Protein AF-A0A7C1SAD3-F1 (afdb_monomer_lite)

Secondary structure (DSSP, 8-state):
------GGG-GGGGGSPTT--SS-------HHHHHHHHHHHSTTSEEEEETTEEEE--

Radius of gyration: 20.71 Å; chains: 1; bounding box: 55×21×43 Å

Sequence (58 aa):
MTDHTTYQDKPWLAHYEKGVPENVIYEETCLPDFLEASAQKFPDKTALIFQGYTISYA

Structure (mmCIF, N/CA/C/O backbone):
data_AF-A0A7C1SAD3-F1
#
_entry.id   AF-A0A7C1SAD3-F1
#
loop_
_atom_site.group_PDB
_atom_site.id
_atom_site.type_symbol
_atom_site.label_atom_id
_atom_site.label_alt_id
_atom_site.label_comp_id
_atom_site.label_asym_id
_atom_site.label_entity_id
_atom_site.label_seq_id
_atom_site.pdbx_PDB_ins_code
_atom_site.Cartn_x
_atom_site.Cartn_y
_atom_site.Cartn_z
_atom_site.occupancy
_atom_site.B_iso_or_equiv
_atom_site.auth_seq_id
_atom_site.auth_comp_id
_atom_site.auth_asym_id
_atom_site.auth_atom_id
_atom_site.pdbx_PDB_model_num
ATOM 1 N N . MET A 1 1 ? 40.789 4.642 -14.992 1.00 44.25 1 MET A N 1
ATOM 2 C CA . MET A 1 1 ? 39.806 5.668 -15.387 1.00 44.25 1 MET A CA 1
ATOM 3 C C . MET A 1 1 ? 38.498 5.260 -14.747 1.00 44.25 1 MET A C 1
ATOM 5 O O . MET A 1 1 ? 38.098 4.124 -14.943 1.00 44.25 1 MET A O 1
ATOM 9 N N . THR A 1 2 ? 37.920 6.089 -13.886 1.00 59.47 2 THR A N 1
ATOM 10 C CA . THR A 1 2 ? 36.574 5.853 -13.351 1.00 59.47 2 THR A CA 1
ATOM 11 C C . THR A 1 2 ? 35.575 6.331 -14.390 1.00 59.47 2 THR A C 1
ATOM 13 O O . THR A 1 2 ? 35.561 7.522 -14.701 1.00 59.47 2 THR A O 1
ATOM 16 N N . ASP A 1 3 ? 34.791 5.409 -14.942 1.00 75.44 3 ASP A N 1
ATOM 17 C CA . ASP A 1 3 ? 33.656 5.764 -15.788 1.00 75.44 3 ASP A CA 1
ATOM 18 C C . ASP A 1 3 ? 32.654 6.591 -14.978 1.00 75.44 3 ASP A C 1
ATOM 20 O O . ASP A 1 3 ? 32.337 6.276 -13.829 1.00 75.44 3 ASP A O 1
ATOM 24 N N . HIS A 1 4 ? 32.195 7.693 -15.567 1.00 83.38 4 HIS A N 1
ATOM 25 C CA . HIS A 1 4 ? 31.270 8.621 -14.932 1.00 83.38 4 HIS A CA 1
ATOM 26 C C . HIS A 1 4 ? 29.831 8.227 -15.282 1.00 83.38 4 HIS A C 1
ATOM 28 O O . HIS A 1 4 ? 29.314 8.631 -16.319 1.00 83.38 4 HIS A O 1
ATOM 34 N N . THR A 1 5 ? 29.180 7.436 -14.428 1.00 84.81 5 THR A N 1
ATOM 35 C CA . THR A 1 5 ? 27.763 7.073 -14.595 1.00 84.81 5 THR A CA 1
ATOM 36 C C . THR A 1 5 ? 26.850 8.155 -14.022 1.00 84.81 5 THR A C 1
ATOM 38 O O . THR A 1 5 ? 27.037 8.607 -12.892 1.00 84.81 5 THR A O 1
ATOM 41 N N . THR A 1 6 ? 25.849 8.568 -14.793 1.00 90.25 6 THR A N 1
ATOM 42 C CA . THR A 1 6 ? 24.822 9.534 -14.393 1.00 90.25 6 THR A CA 1
ATOM 43 C C . THR A 1 6 ? 23.530 8.828 -13.977 1.00 90.25 6 THR A C 1
ATOM 45 O O . THR A 1 6 ? 23.315 7.651 -14.266 1.00 90.25 6 THR A O 1
ATOM 48 N N . TYR A 1 7 ? 22.635 9.542 -13.289 1.00 87.94 7 TYR A N 1
ATOM 49 C CA . TYR A 1 7 ? 21.334 8.989 -12.891 1.00 87.94 7 TYR A CA 1
ATOM 50 C C . TYR A 1 7 ? 20.474 8.602 -14.106 1.00 87.94 7 TYR A C 1
ATOM 52 O O . TYR A 1 7 ? 19.733 7.621 -14.068 1.00 87.94 7 TYR A O 1
ATOM 60 N N . GLN A 1 8 ? 20.609 9.353 -15.200 1.00 92.38 8 GLN A N 1
ATOM 61 C CA . GLN A 1 8 ? 19.891 9.154 -16.453 1.00 92.38 8 GLN A CA 1
ATOM 62 C C . GLN A 1 8 ? 20.267 7.839 -17.148 1.00 92.38 8 GLN A C 1
ATOM 64 O O . GLN A 1 8 ? 19.435 7.296 -17.870 1.00 92.38 8 GLN A O 1
ATOM 69 N N . ASP A 1 9 ? 21.465 7.304 -16.890 1.00 92.81 9 ASP A N 1
ATOM 70 C CA . ASP A 1 9 ? 21.940 6.044 -17.477 1.00 92.81 9 ASP A CA 1
ATOM 71 C C . ASP A 1 9 ? 21.268 4.808 -16.859 1.00 92.81 9 ASP A C 1
ATOM 73 O O . ASP A 1 9 ? 21.364 3.713 -17.410 1.00 92.81 9 ASP A O 1
ATOM 77 N N . LYS A 1 10 ? 20.602 4.972 -15.704 1.00 92.62 10 LYS A N 1
ATOM 78 C CA . LYS A 1 10 ? 19.855 3.926 -14.985 1.00 92.62 10 LYS A CA 1
ATOM 79 C C . LYS A 1 10 ? 20.578 2.559 -14.954 1.00 92.62 10 LYS A C 1
ATOM 81 O O . LYS A 1 10 ? 19.994 1.541 -15.334 1.00 92.62 10 LYS A O 1
ATOM 86 N N . PRO A 1 11 ? 21.832 2.479 -14.462 1.00 93.00 11 PRO A N 1
ATOM 87 C CA . PRO A 1 11 ? 22.664 1.264 -14.536 1.00 93.00 11 PRO A CA 1
ATOM 88 C C . PRO A 1 11 ? 22.059 0.036 -13.828 1.00 93.00 11 PRO A C 1
ATOM 90 O O . PRO A 1 11 ? 22.426 -1.106 -14.112 1.00 93.00 11 PRO A O 1
ATOM 93 N N . TRP A 1 12 ? 21.113 0.246 -12.908 1.00 93.50 12 TRP A N 1
ATOM 94 C CA . TRP A 1 12 ? 20.384 -0.826 -12.229 1.00 93.50 12 TRP A CA 1
ATOM 95 C C . TRP A 1 12 ? 19.484 -1.642 -13.168 1.00 93.50 12 TRP A C 1
ATOM 97 O O . TRP A 1 12 ? 19.241 -2.810 -12.879 1.00 93.50 12 TRP A O 1
ATOM 107 N N . LEU A 1 13 ? 19.038 -1.088 -14.303 1.00 94.81 13 LEU A N 1
ATOM 108 C CA . LEU A 1 13 ? 18.195 -1.810 -15.267 1.00 94.81 13 LEU A CA 1
ATOM 10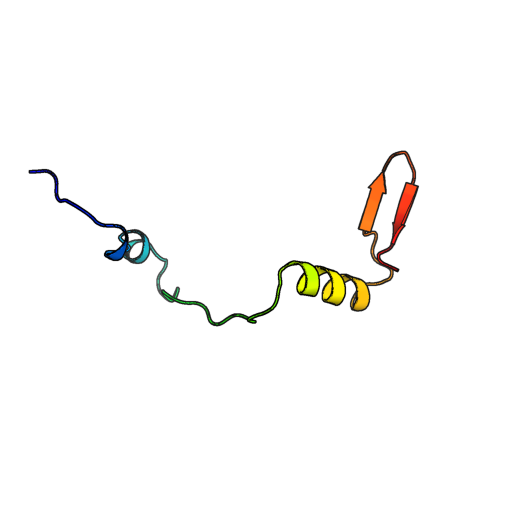9 C C . LEU A 1 13 ? 18.908 -3.017 -15.883 1.00 94.81 13 LEU A C 1
ATOM 111 O O . LEU A 1 13 ? 18.273 -4.028 -16.158 1.00 94.81 13 LEU A O 1
ATOM 115 N N . ALA A 1 14 ? 20.235 -2.955 -16.038 1.00 93.31 14 ALA A N 1
ATOM 116 C CA . ALA A 1 14 ? 21.027 -4.080 -16.539 1.00 93.31 14 ALA A CA 1
ATOM 117 C C . ALA A 1 14 ? 21.024 -5.294 -15.589 1.00 93.31 14 ALA A C 1
ATOM 119 O O . ALA A 1 14 ? 21.377 -6.399 -15.995 1.00 93.31 14 ALA A O 1
ATOM 120 N N . HIS A 1 15 ? 20.631 -5.083 -14.332 1.00 95.38 15 HIS A N 1
ATOM 121 C CA . HIS A 1 15 ? 20.579 -6.100 -13.285 1.00 95.38 15 HIS A CA 1
ATOM 122 C C . HIS A 1 15 ? 19.149 -6.573 -12.999 1.00 95.38 15 HIS A C 1
ATOM 124 O O . HIS A 1 15 ? 18.936 -7.352 -12.070 1.00 95.38 15 HIS A O 1
ATOM 130 N N . TYR A 1 16 ? 18.163 -6.102 -13.768 1.00 95.69 16 TYR A N 1
ATOM 131 C CA . TYR A 1 16 ? 16.798 -6.599 -13.670 1.00 95.69 16 TYR A CA 1
ATOM 132 C C . TYR A 1 16 ? 16.723 -8.045 -14.163 1.00 95.69 16 TYR A C 1
ATOM 134 O O . TYR A 1 16 ? 17.417 -8.451 -15.097 1.00 95.69 16 TYR A O 1
ATOM 142 N N . GLU A 1 17 ? 15.867 -8.836 -13.522 1.00 96.75 17 GLU A N 1
ATOM 143 C CA . GLU A 1 17 ? 15.620 -10.206 -13.950 1.00 96.75 17 GLU A CA 1
ATOM 144 C C . GLU A 1 17 ? 15.006 -10.230 -15.359 1.00 96.75 17 GLU A C 1
ATOM 146 O O . GLU A 1 17 ? 14.306 -9.306 -15.787 1.00 96.75 17 GLU A O 1
ATOM 151 N N . LYS A 1 18 ? 15.267 -11.306 -16.109 1.00 94.81 18 LYS A N 1
ATOM 152 C CA . LYS A 1 18 ? 14.758 -11.463 -17.471 1.00 94.81 18 LYS A CA 1
ATOM 153 C C . LYS A 1 18 ? 13.230 -11.356 -17.489 1.00 94.81 18 LYS A 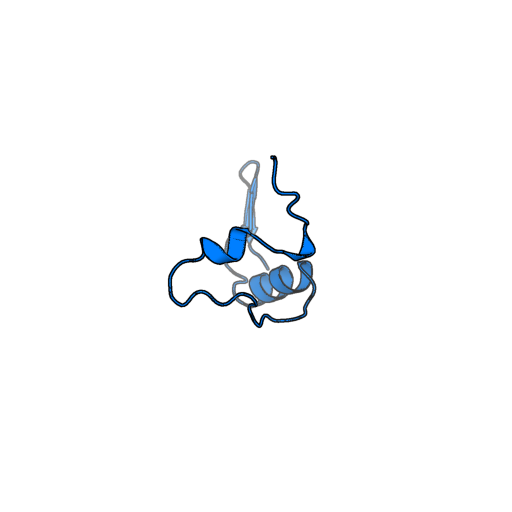C 1
ATOM 155 O O . LYS A 1 18 ? 12.537 -12.189 -16.918 1.00 94.81 18 LYS A O 1
ATOM 160 N N . GLY A 1 19 ? 12.721 -10.381 -18.240 1.00 92.50 19 GLY A N 1
ATOM 161 C CA . GLY A 1 19 ? 11.284 -10.142 -18.400 1.00 92.50 19 GLY A CA 1
ATOM 162 C C . GLY A 1 19 ? 10.714 -9.065 -17.476 1.00 92.50 19 GLY A C 1
ATOM 163 O O . GLY A 1 19 ? 9.555 -8.699 -17.652 1.00 92.50 19 GLY A O 1
ATOM 164 N N . VAL A 1 20 ? 11.506 -8.513 -16.550 1.00 94.88 20 VAL A N 1
ATOM 165 C CA . VA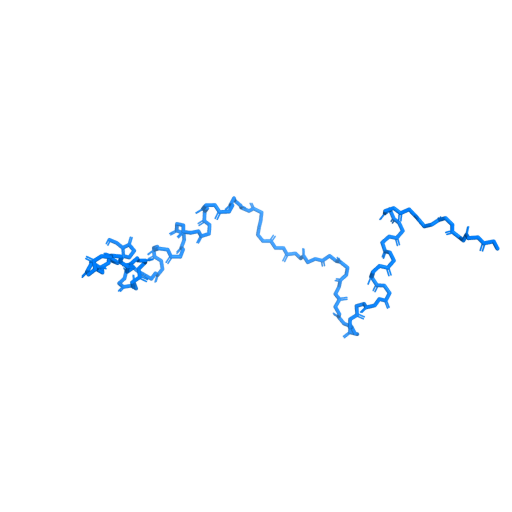L A 1 20 ? 11.103 -7.338 -15.769 1.00 94.88 20 VAL A CA 1
ATOM 166 C C . VAL A 1 20 ? 11.219 -6.089 -16.655 1.00 94.88 20 VAL A C 1
ATOM 168 O O . VAL A 1 20 ? 12.301 -5.819 -17.183 1.00 94.88 20 VAL A O 1
ATOM 171 N N . PRO A 1 21 ? 10.128 -5.330 -16.863 1.00 94.38 21 PRO A N 1
ATOM 172 C CA . PRO A 1 21 ? 10.166 -4.125 -17.680 1.00 94.38 21 PRO A CA 1
ATOM 173 C C . PRO A 1 21 ? 10.857 -2.968 -16.942 1.00 94.38 21 PRO A C 1
ATOM 175 O O . PRO A 1 21 ? 10.835 -2.895 -15.717 1.00 94.38 21 PRO A O 1
ATOM 178 N N . GLU A 1 22 ? 11.418 -2.019 -17.696 1.00 94.12 22 GLU A N 1
ATOM 179 C CA . GLU A 1 22 ? 11.961 -0.771 -17.134 1.00 94.12 22 GLU A CA 1
ATOM 180 C C . GLU A 1 22 ? 10.875 0.080 -16.458 1.00 94.12 22 GLU A C 1
ATOM 182 O O . GLU A 1 22 ? 11.127 0.712 -15.434 1.00 94.12 22 GLU A O 1
ATOM 187 N N . ASN A 1 23 ? 9.673 0.103 -17.039 1.00 92.50 23 ASN A N 1
ATOM 188 C CA . ASN A 1 23 ? 8.544 0.888 -16.557 1.00 92.50 23 ASN A CA 1
ATOM 189 C C . ASN A 1 23 ? 7.355 -0.036 -16.296 1.00 92.50 23 ASN A C 1
ATOM 191 O O . ASN A 1 23 ? 7.041 -0.903 -17.113 1.00 92.50 23 ASN A O 1
ATOM 195 N N . VAL A 1 24 ? 6.672 0.184 -15.177 1.00 91.31 24 VAL A N 1
ATOM 196 C CA . VAL A 1 24 ? 5.420 -0.497 -14.843 1.00 91.31 24 VAL A CA 1
ATOM 197 C C . VAL A 1 24 ? 4.274 0.469 -15.106 1.00 91.31 24 VAL A C 1
ATOM 199 O O . VAL A 1 24 ? 4.365 1.641 -14.751 1.00 91.31 24 VAL A O 1
ATOM 202 N N . ILE A 1 25 ? 3.201 -0.021 -15.724 1.00 92.25 25 ILE A N 1
ATOM 203 C CA . ILE A 1 25 ? 1.947 0.725 -15.827 1.00 92.25 25 ILE A CA 1
ATOM 204 C C . ILE A 1 25 ? 1.171 0.450 -14.543 1.00 92.25 25 ILE A C 1
ATOM 206 O O . ILE A 1 25 ? 0.820 -0.697 -14.267 1.00 92.25 25 ILE A O 1
ATOM 210 N N . TYR A 1 26 ? 0.939 1.488 -13.753 1.00 90.94 26 TYR A N 1
ATOM 211 C CA . TYR A 1 26 ? 0.179 1.423 -12.512 1.00 90.94 26 TYR A CA 1
ATOM 212 C C . TYR A 1 26 ? -0.904 2.499 -12.507 1.00 90.94 26 TYR A C 1
ATOM 214 O O . TYR A 1 26 ? -0.926 3.389 -13.353 1.00 90.94 26 TYR A O 1
ATOM 222 N N . GLU A 1 27 ? -1.833 2.375 -11.568 1.00 92.50 27 GLU A N 1
ATOM 223 C CA . GLU A 1 27 ? -2.897 3.351 -11.379 1.00 92.50 27 GLU A CA 1
ATOM 224 C C . GLU A 1 27 ? -2.329 4.682 -10.868 1.00 92.50 27 GLU A C 1
ATOM 226 O O . GLU A 1 27 ? -1.618 4.722 -9.863 1.00 92.50 27 GLU A O 1
ATOM 231 N N . GLU A 1 28 ? -2.657 5.776 -11.553 1.00 94.38 28 GLU A N 1
ATOM 232 C CA . GLU A 1 28 ? -2.269 7.130 -11.152 1.00 94.38 28 GLU A CA 1
ATOM 233 C C . GLU A 1 28 ? -3.263 7.691 -10.125 1.00 94.38 28 GLU A C 1
ATOM 235 O O . GLU A 1 28 ? -4.123 8.512 -10.438 1.00 94.38 28 GLU A O 1
ATOM 240 N N . THR A 1 29 ? -3.155 7.223 -8.883 1.00 95.69 29 THR A N 1
ATOM 241 C CA . THR A 1 29 ? -3.979 7.678 -7.753 1.00 95.69 29 THR A CA 1
ATOM 242 C C . THR A 1 29 ? -3.110 8.007 -6.538 1.00 95.69 29 THR A C 1
ATOM 244 O O . THR A 1 29 ? -1.927 7.650 -6.485 1.00 95.69 29 THR A O 1
ATOM 247 N N . CYS A 1 30 ? -3.651 8.749 -5.570 1.00 95.94 30 CYS A N 1
ATOM 248 C CA . CYS A 1 30 ? -2.878 9.142 -4.404 1.00 95.94 30 CYS A CA 1
ATOM 249 C C . CYS A 1 30 ? -2.728 7.961 -3.440 1.00 95.94 30 CYS A C 1
ATOM 251 O O . CYS A 1 30 ? -3.599 7.105 -3.315 1.00 95.94 30 CYS A O 1
ATOM 253 N N . LEU A 1 31 ? -1.631 7.942 -2.680 1.00 95.06 31 LEU A N 1
ATOM 254 C CA . LEU A 1 31 ? -1.404 6.888 -1.688 1.00 95.06 31 LEU A CA 1
ATOM 255 C C . LEU A 1 31 ? -2.572 6.704 -0.682 1.00 95.06 31 LEU A C 1
ATOM 257 O O . LEU A 1 31 ? -2.887 5.555 -0.371 1.00 95.06 31 LEU A O 1
ATOM 261 N N . PRO A 1 32 ? -3.241 7.767 -0.185 1.00 97.00 32 PRO A N 1
ATOM 262 C CA . PRO A 1 32 ? -4.403 7.621 0.697 1.00 97.00 32 PRO A CA 1
ATOM 263 C C . PRO A 1 32 ? -5.610 6.951 0.031 1.00 97.00 32 PRO A C 1
ATOM 265 O O . PRO A 1 32 ? -6.347 6.237 0.710 1.00 97.00 32 PRO A O 1
ATOM 268 N N . ASP A 1 33 ? -5.778 7.115 -1.281 1.00 97.56 33 ASP A N 1
ATOM 269 C CA . ASP A 1 33 ? -6.917 6.565 -2.022 1.00 97.56 33 ASP A CA 1
ATOM 270 C C . ASP A 1 33 ? -6.867 5.027 -2.016 1.00 97.56 33 ASP A C 1
ATOM 272 O O . ASP A 1 33 ? -7.888 4.356 -1.863 1.00 97.56 33 ASP A O 1
ATOM 276 N N . PHE A 1 34 ? -5.663 4.443 -2.047 1.00 96.06 34 PHE A N 1
ATOM 277 C CA . PHE A 1 34 ? -5.481 2.998 -1.867 1.00 96.06 34 PHE A CA 1
ATOM 278 C C . PHE A 1 34 ? -5.918 2.509 -0.481 1.00 96.06 34 PHE A C 1
ATOM 280 O O . PHE A 1 34 ? -6.448 1.397 -0.357 1.00 96.06 34 PHE A O 1
ATOM 287 N N . LEU A 1 35 ? -5.687 3.306 0.568 1.00 95.50 35 LEU A N 1
ATOM 288 C CA . LEU A 1 35 ? -6.119 2.966 1.924 1.00 95.50 35 LEU A CA 1
ATOM 289 C C . LEU A 1 35 ? -7.643 3.016 2.023 1.00 95.50 35 LEU A C 1
ATOM 291 O O . LEU A 1 35 ? -8.239 2.083 2.556 1.00 95.50 35 LEU A O 1
ATOM 295 N N . GLU A 1 36 ? -8.267 4.056 1.473 1.00 96.88 36 GLU A N 1
ATOM 296 C CA . GLU A 1 36 ? -9.722 4.192 1.443 1.00 96.88 36 GLU A CA 1
ATOM 297 C C . GLU A 1 36 ? -10.378 3.049 0.654 1.00 96.88 36 GLU A C 1
ATOM 299 O O . GLU A 1 36 ? -11.276 2.377 1.169 1.00 96.88 36 GLU A O 1
ATOM 304 N N . ALA A 1 37 ? -9.862 2.730 -0.536 1.00 96.44 37 ALA A N 1
ATOM 305 C CA . ALA A 1 37 ? -10.338 1.603 -1.335 1.00 96.44 37 ALA A CA 1
ATOM 306 C C . ALA A 1 37 ? -10.195 0.261 -0.592 1.00 96.44 37 ALA A C 1
ATOM 308 O O . ALA A 1 37 ? -11.084 -0.593 -0.647 1.00 96.44 37 ALA A O 1
ATOM 309 N N . SER A 1 38 ? -9.093 0.068 0.138 1.00 95.75 38 SER A N 1
ATOM 310 C CA . SER A 1 38 ? -8.867 -1.142 0.936 1.00 95.75 38 SER A CA 1
ATOM 311 C C . SER A 1 38 ? -9.820 -1.232 2.128 1.00 95.75 38 SER A C 1
ATOM 313 O O . SER A 1 38 ? -10.374 -2.304 2.375 1.00 95.75 38 SER A O 1
ATOM 315 N N . ALA A 1 39 ? -10.055 -0.118 2.827 1.00 97.50 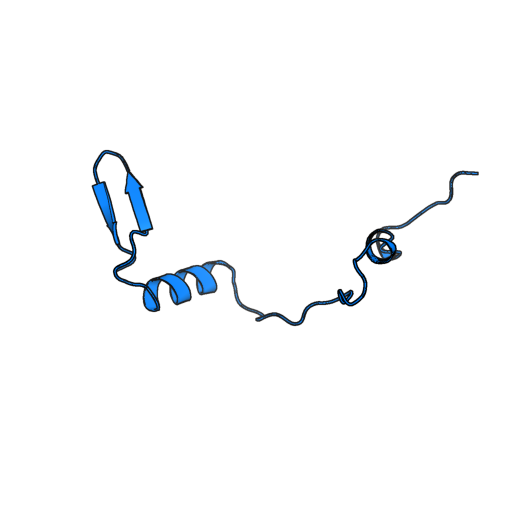39 ALA A N 1
ATOM 316 C CA . ALA A 1 39 ? -10.988 -0.037 3.946 1.00 97.50 39 ALA A CA 1
ATOM 317 C C . ALA A 1 39 ? -12.422 -0.370 3.506 1.00 97.50 39 ALA A C 1
ATOM 319 O O . ALA A 1 39 ? -13.094 -1.174 4.148 1.00 97.50 39 ALA A O 1
ATOM 320 N N . GLN A 1 40 ? -12.856 0.163 2.358 1.00 97.81 40 GLN A N 1
ATOM 321 C CA . GLN A 1 40 ? -14.167 -0.131 1.772 1.00 97.81 40 GLN A CA 1
ATOM 322 C C . GLN A 1 40 ? -14.299 -1.589 1.312 1.00 97.81 40 GLN A C 1
ATOM 324 O O . GLN A 1 40 ? -15.356 -2.197 1.466 1.00 97.81 40 GLN A O 1
ATOM 329 N N . LYS A 1 41 ? -13.236 -2.172 0.741 1.00 98.25 41 LYS A N 1
ATOM 330 C CA . LYS A 1 41 ? -13.240 -3.559 0.248 1.00 98.25 41 LYS A CA 1
ATOM 331 C C . LYS A 1 41 ? -13.217 -4.591 1.377 1.00 98.25 41 LYS A C 1
ATOM 333 O O . LYS A 1 41 ? -13.699 -5.710 1.192 1.00 98.25 41 LYS A O 1
ATOM 338 N N . PHE A 1 42 ? -12.642 -4.237 2.523 1.00 98.00 42 PHE A N 1
ATOM 339 C CA . PHE A 1 42 ? -12.425 -5.144 3.646 1.00 98.00 42 PHE A CA 1
ATOM 340 C C . PHE A 1 42 ? -12.854 -4.531 4.991 1.00 98.00 42 PHE A C 1
ATOM 342 O O . PHE A 1 42 ? -12.049 -4.495 5.924 1.00 98.00 42 PHE A O 1
ATOM 349 N N . PRO A 1 43 ? -14.117 -4.093 5.124 1.00 98.12 43 PRO A N 1
ATOM 350 C CA . PRO A 1 43 ? -14.567 -3.291 6.262 1.00 98.12 43 PRO A CA 1
ATOM 351 C C . PRO A 1 43 ? -14.407 -4.025 7.596 1.00 98.12 43 PRO A C 1
ATOM 353 O O . PRO A 1 43 ? -13.961 -3.438 8.577 1.00 98.12 43 PRO A O 1
ATOM 356 N N . ASP A 1 44 ? -14.674 -5.333 7.613 1.00 98.12 44 ASP A N 1
ATOM 357 C CA . ASP A 1 44 ? -14.634 -6.153 8.828 1.00 98.12 44 ASP A CA 1
ATOM 358 C C . ASP A 1 44 ? -13.213 -6.594 9.226 1.00 98.12 44 ASP A C 1
ATOM 360 O O . ASP A 1 44 ? -13.023 -7.259 10.249 1.00 98.12 44 ASP A O 1
ATOM 364 N N . LYS A 1 45 ? -12.185 -6.288 8.418 1.00 98.06 45 LYS A N 1
ATOM 365 C CA . LYS A 1 45 ? -10.800 -6.622 8.775 1.00 98.06 45 LYS A CA 1
ATOM 366 C C . LYS A 1 45 ? -10.313 -5.696 9.880 1.00 98.06 45 LYS A C 1
ATOM 368 O O . LYS A 1 45 ? -10.574 -4.499 9.868 1.00 98.06 45 LYS A O 1
ATOM 373 N N . TH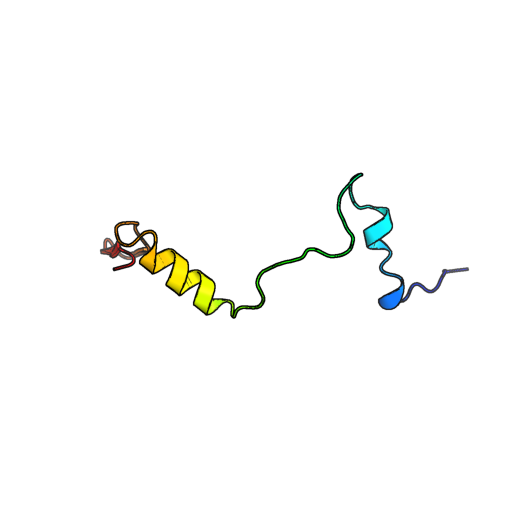R A 1 46 ? -9.544 -6.254 10.810 1.00 97.75 46 THR A N 1
ATOM 374 C CA . THR A 1 46 ? -8.857 -5.478 11.842 1.00 97.75 46 THR A CA 1
ATOM 375 C C . THR A 1 46 ? -7.848 -4.519 11.211 1.00 97.75 46 THR A C 1
ATOM 377 O O . THR A 1 46 ? -6.908 -4.962 10.553 1.00 97.75 46 THR A O 1
ATOM 380 N N . ALA A 1 47 ? -8.027 -3.223 11.455 1.00 97.06 47 ALA A N 1
ATOM 381 C CA . ALA A 1 47 ? -7.142 -2.150 11.017 1.00 97.06 47 ALA A CA 1
ATOM 382 C C . ALA A 1 47 ? -6.108 -1.775 12.091 1.00 97.06 47 ALA A C 1
ATOM 384 O O . ALA A 1 47 ? -4.960 -1.469 11.772 1.00 97.06 47 ALA A O 1
ATOM 385 N N . LEU A 1 48 ? -6.495 -1.817 13.371 1.00 97.31 48 LEU A N 1
ATOM 386 C CA . LEU A 1 48 ? -5.633 -1.426 14.488 1.00 97.31 48 LEU A CA 1
ATOM 387 C C . LEU A 1 48 ? -5.810 -2.367 15.680 1.00 97.31 48 LEU A C 1
ATOM 389 O O . LEU A 1 48 ? -6.930 -2.613 16.125 1.00 97.31 48 LEU A O 1
ATOM 393 N N . ILE A 1 49 ? -4.688 -2.828 16.236 1.00 98.12 49 ILE A N 1
ATOM 394 C CA . ILE A 1 49 ? -4.627 -3.487 17.544 1.00 98.12 49 ILE A CA 1
ATOM 395 C C . ILE A 1 49 ? -3.721 -2.644 18.433 1.00 98.12 49 ILE A C 1
ATOM 397 O O . ILE A 1 49 ? -2.519 -2.549 18.187 1.00 98.12 49 ILE A O 1
ATOM 401 N N . PHE A 1 50 ? -4.290 -2.010 19.454 1.00 98.00 50 PHE A N 1
ATOM 402 C CA . PHE A 1 50 ? -3.538 -1.106 20.318 1.00 98.00 50 PHE A CA 1
ATOM 403 C C . PHE A 1 50 ? -4.133 -1.052 21.724 1.00 98.00 50 PHE A C 1
ATOM 405 O O . PHE A 1 50 ? -5.324 -0.820 21.880 1.00 98.00 50 PHE A O 1
ATOM 412 N N . GLN A 1 51 ? -3.303 -1.247 22.756 1.00 97.50 51 GLN A N 1
ATOM 413 C CA . GLN A 1 51 ? -3.706 -1.148 24.172 1.00 97.50 51 GLN A CA 1
ATOM 414 C C . GLN A 1 51 ? -4.932 -2.010 24.542 1.00 97.50 51 GLN A C 1
ATOM 416 O O . GLN A 1 51 ? -5.810 -1.581 25.283 1.00 97.50 51 GLN A O 1
ATOM 421 N N . GLY A 1 52 ? -5.016 -3.227 23.995 1.00 97.25 52 GLY A N 1
ATOM 422 C CA . GLY A 1 52 ? -6.155 -4.130 24.207 1.00 97.25 52 GLY A CA 1
ATOM 423 C C . GLY A 1 52 ? 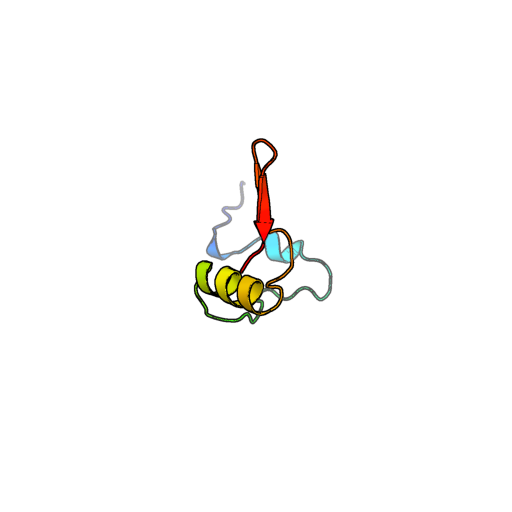-7.392 -3.812 23.357 1.00 97.25 52 GLY A C 1
ATOM 424 O O . GLY A 1 52 ? -8.320 -4.617 23.331 1.00 97.25 52 GLY A O 1
ATOM 425 N N . TYR A 1 53 ? -7.398 -2.700 22.617 1.00 97.19 53 TYR A N 1
ATOM 426 C CA . TYR A 1 53 ? -8.431 -2.394 21.632 1.00 97.19 53 TYR A CA 1
ATOM 427 C C . TYR A 1 53 ? -8.131 -3.069 20.300 1.00 97.19 53 TYR A C 1
ATOM 429 O O . TYR A 1 53 ? -6.978 -3.164 19.877 1.00 97.19 53 TYR A O 1
ATOM 437 N N . THR A 1 54 ? -9.198 -3.503 19.636 1.00 98.12 54 THR A N 1
ATOM 438 C CA . THR A 1 54 ? -9.191 -4.024 18.269 1.00 98.12 54 THR A CA 1
ATOM 439 C C . THR A 1 54 ? -10.236 -3.241 17.486 1.00 98.12 54 THR A C 1
ATOM 441 O O . THR A 1 54 ? -11.403 -3.246 17.869 1.00 98.12 54 THR A O 1
ATOM 444 N N . ILE A 1 55 ? -9.814 -2.546 16.432 1.00 97.44 55 ILE A N 1
ATOM 445 C CA . ILE A 1 55 ? -10.670 -1.686 15.604 1.00 97.44 55 ILE A CA 1
ATOM 446 C C . ILE A 1 55 ? -10.661 -2.229 14.172 1.00 97.44 55 ILE A C 1
ATOM 448 O O . ILE A 1 55 ? -9.595 -2.576 13.653 1.00 97.44 55 ILE A O 1
ATOM 452 N N . SER A 1 56 ? -11.842 -2.351 13.566 1.00 97.81 56 SER A N 1
ATOM 453 C CA . SER A 1 56 ? -12.048 -2.701 12.154 1.00 97.81 56 SER A CA 1
ATOM 454 C C . SER A 1 56 ? -11.789 -1.509 11.226 1.00 97.81 56 SER A C 1
ATOM 456 O O . SER A 1 56 ? -11.562 -0.399 11.694 1.00 97.81 56 SER A O 1
ATOM 458 N N . TYR A 1 57 ? -11.779 -1.712 9.910 1.00 97.19 57 TYR A N 1
ATOM 459 C CA . TYR A 1 57 ? -11.685 -0.592 8.966 1.00 97.19 57 TYR A CA 1
ATOM 460 C C . TYR A 1 57 ? -12.948 0.282 8.940 1.00 97.19 57 TYR A C 1
ATOM 462 O O . TYR A 1 57 ? -12.827 1.484 8.709 1.00 97.19 57 TYR A O 1
ATOM 470 N N . ALA A 1 58 ? -14.123 -0.320 9.154 1.00 93.38 58 ALA A N 1
ATOM 471 C CA . ALA A 1 58 ? -15.403 0.375 9.319 1.00 93.38 58 ALA A CA 1
ATOM 472 C C . ALA A 1 58 ? -15.660 0.801 10.770 1.00 93.38 58 ALA A C 1
ATOM 474 O O . ALA A 1 58 ? -15.201 0.070 11.686 1.00 93.38 58 ALA A O 1
#

Foldseek 3Di:
DDDDDDVVNVVCVVVDDPPDDPDDDDDPDDPVVVVVVVCVVFVQDFPDDDPNDTHGSD

pLDDT: mean 93.14, std 8.89, range [44.25, 98.25]